Protein AF-A0ABD0P567-F1 (afdb_monomer)

Solvent-accessible surface area (backbone atoms only — not comparable to full-atom values): 5007 Å² total; per-residue (Å²): 129,36,46,47,63,77,70,71,45,93,79,68,74,59,45,56,36,28,50,48,22,42,49,54,44,22,75,63,60,75,30,49,66,62,46,60,78,90,60,90,69,57,71,68,55,42,50,48,36,57,68,69,52,78,82,69,82,82,50,88,73,64,47,72,69,58,50,51,56,32,53,34,18,60,38,74,52,60,86,71,15,53,96,92

Secondary structure (DSSP, 8-state):
--HHHHTT---STHHHHHHHHHHHHHHHHSSBTTB-TT----HHHHHHHHHHPPPP--STT--HHHHHHHHHHT-SSSTTSTT-

Mean predicted aligned error: 3.08 Å

pLDDT: mean 93.24, std 3.84, range [79.06, 97.62]

InterPro domains:
  IPR000719 Protein kinase domain [PF00069] (1-83)
  IPR000719 Protein kinase domain [PS50011] (1-84)
  IPR011009 Protein kinase-like domain superfamily [SSF56112] (1-84)

Structure (mmCIF, N/CA/C/O backbone):
data_AF-A0ABD0P567-F1
#
_entry.id   AF-A0ABD0P567-F1
#
loop_
_atom_site.group_PDB
_atom_site.id
_atom_site.type_symbol
_atom_site.label_atom_id
_atom_site.label_alt_id
_atom_site.label_comp_id
_atom_site.label_asym_id
_atom_site.label_entity_id
_atom_site.label_seq_id
_atom_site.pdbx_PDB_ins_code
_atom_site.Cartn_x
_atom_site.Cartn_y
_atom_site.Cartn_z
_atom_site.occupancy
_atom_site.B_iso_or_equiv
_atom_site.auth_seq_id
_atom_site.auth_comp_id
_atom_site.auth_asym_id
_atom_site.auth_atom_id
_atom_site.pdbx_PDB_model_num
ATOM 1 N N . MET A 1 1 ? 2.384 0.854 6.803 1.00 90.38 1 MET A N 1
ATOM 2 C CA . MET A 1 1 ? 1.284 0.577 7.753 1.00 90.38 1 MET A CA 1
ATOM 3 C C . MET A 1 1 ? -0.012 0.599 6.971 1.00 90.38 1 MET A C 1
ATOM 5 O O . MET A 1 1 ? -0.062 1.337 5.996 1.00 90.38 1 MET A O 1
ATOM 9 N N . ALA A 1 2 ? -1.001 -0.206 7.355 1.00 94.88 2 ALA A N 1
ATOM 10 C CA . ALA A 1 2 ? -2.292 -0.202 6.676 1.00 94.88 2 ALA A CA 1
ATOM 11 C C . ALA A 1 2 ? -3.029 1.141 6.892 1.00 94.88 2 ALA A C 1
ATOM 13 O O . ALA A 1 2 ? -2.832 1.760 7.947 1.00 94.88 2 ALA A O 1
ATOM 14 N N . PRO A 1 3 ? -3.848 1.604 5.929 1.00 95.75 3 PRO A N 1
ATOM 15 C CA . PRO A 1 3 ? -4.572 2.872 6.016 1.00 95.75 3 PRO A CA 1
ATOM 16 C C . PRO A 1 3 ? -5.409 3.031 7.288 1.00 95.75 3 PRO A C 1
ATOM 18 O O . PRO A 1 3 ? -5.358 4.085 7.913 1.00 95.75 3 PRO A O 1
ATOM 21 N N . GLU A 1 4 ? -6.111 1.985 7.717 1.00 95.81 4 GLU A N 1
ATOM 22 C CA . GLU A 1 4 ? -6.958 1.998 8.915 1.00 95.81 4 GLU A CA 1
ATOM 23 C C . GLU A 1 4 ? -6.151 2.243 10.204 1.00 95.81 4 GLU A C 1
ATOM 25 O O . GLU A 1 4 ? -6.577 3.002 11.071 1.00 95.81 4 GLU A O 1
ATOM 30 N N . ILE A 1 5 ? -4.922 1.713 10.302 1.00 95.50 5 ILE A N 1
ATOM 31 C CA . ILE A 1 5 ? -4.039 1.985 11.448 1.00 95.50 5 ILE A CA 1
ATOM 32 C C . ILE A 1 5 ? -3.616 3.458 11.445 1.00 95.50 5 ILE A C 1
ATOM 34 O O . ILE A 1 5 ? -3.575 4.101 12.493 1.00 95.50 5 ILE A O 1
ATOM 38 N N . LEU A 1 6 ? -3.297 4.005 10.267 1.00 93.88 6 LEU A N 1
ATOM 39 C CA . LEU A 1 6 ? -2.890 5.406 10.124 1.00 93.88 6 LEU A CA 1
ATOM 40 C C . LEU A 1 6 ? -4.031 6.379 10.446 1.00 93.88 6 LEU A C 1
ATOM 42 O O . LEU A 1 6 ? -3.772 7.463 10.963 1.00 93.88 6 LEU A O 1
ATOM 46 N N . LYS A 1 7 ? -5.276 5.974 10.184 1.00 93.25 7 LYS A N 1
ATOM 47 C CA . LYS A 1 7 ? -6.496 6.703 10.556 1.00 93.25 7 LYS A CA 1
ATOM 48 C C . LYS A 1 7 ? -6.937 6.480 12.006 1.00 93.25 7 LYS A C 1
ATOM 50 O O . LYS A 1 7 ? -7.901 7.103 12.431 1.00 93.25 7 LYS A O 1
ATOM 55 N N . GLN A 1 8 ? -6.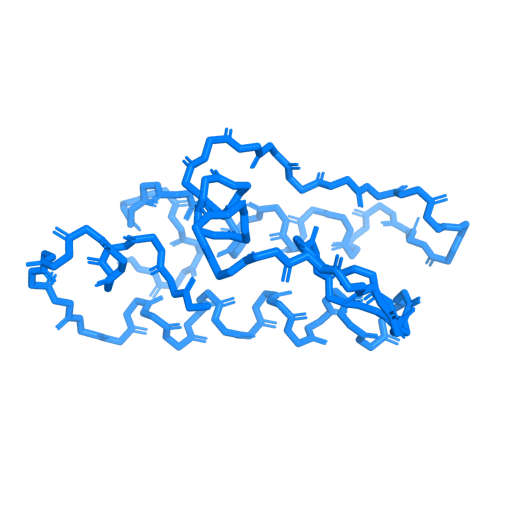241 5.627 12.763 1.00 93.81 8 GLN A N 1
ATOM 56 C CA . GLN A 1 8 ? -6.619 5.229 14.126 1.00 93.81 8 GLN A CA 1
ATOM 57 C C . GLN A 1 8 ? -8.003 4.557 14.205 1.00 93.81 8 GLN A C 1
ATOM 59 O O . GLN A 1 8 ? -8.707 4.660 15.208 1.00 93.81 8 GLN A O 1
ATOM 64 N N . GLU A 1 9 ? -8.389 3.848 13.147 1.00 93.94 9 GLU A N 1
ATOM 65 C CA . GLU A 1 9 ? -9.627 3.075 13.087 1.00 93.94 9 GLU A CA 1
ATOM 66 C C . GLU A 1 9 ? -9.428 1.680 13.714 1.00 93.94 9 GLU A C 1
ATOM 68 O O . GLU A 1 9 ? -8.307 1.153 13.729 1.00 93.94 9 GLU A O 1
ATOM 73 N N . PRO A 1 10 ? -10.493 1.039 14.233 1.00 92.19 10 PRO A N 1
ATOM 74 C CA . PRO A 1 10 ? -10.422 -0.346 14.681 1.00 92.19 10 PRO A CA 1
ATOM 75 C C . PRO A 1 10 ? -9.991 -1.270 13.541 1.00 92.19 10 PRO A C 1
ATOM 77 O O . PRO A 1 10 ? -10.564 -1.240 12.454 1.00 92.19 10 PRO A O 1
ATOM 80 N N . TYR A 1 11 ? -9.018 -2.134 13.809 1.00 93.88 11 TYR A N 1
ATOM 81 C CA . TYR A 1 11 ? -8.489 -3.069 12.824 1.00 93.88 11 TYR A CA 1
ATOM 82 C C . TYR A 1 11 ? -8.406 -4.489 13.386 1.00 93.88 11 TYR A C 1
ATOM 84 O O . TYR A 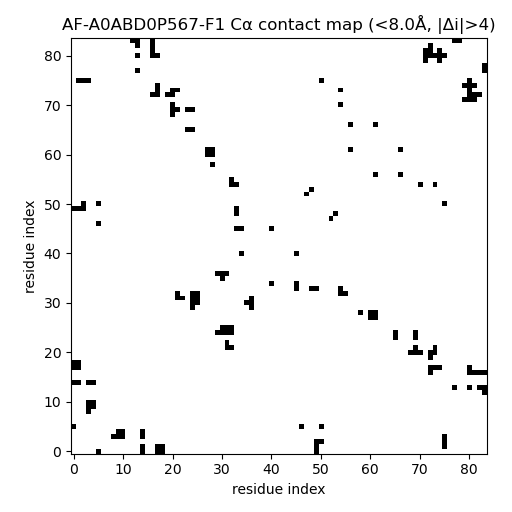1 11 ? -8.466 -4.712 14.598 1.00 93.88 11 TYR A O 1
ATOM 92 N N . ARG A 1 12 ? -8.303 -5.467 12.485 1.00 92.25 12 ARG A N 1
ATOM 93 C CA . ARG A 1 12 ? -8.117 -6.889 12.812 1.00 92.25 12 ARG A CA 1
ATOM 94 C C . ARG A 1 12 ? -7.013 -7.460 11.923 1.00 92.25 12 ARG A C 1
ATOM 96 O O . ARG A 1 12 ? -5.999 -6.810 11.718 1.00 92.25 12 ARG A O 1
ATOM 103 N N . THR A 1 13 ? -7.234 -8.637 11.353 1.00 94.06 13 THR A N 1
ATOM 104 C CA . THR A 1 13 ? -6.317 -9.334 10.446 1.00 94.06 13 THR A CA 1
ATOM 105 C C . THR A 1 13 ? -6.178 -8.656 9.077 1.00 94.06 13 THR A C 1
ATOM 107 O O . THR A 1 13 ? -5.280 -8.996 8.316 1.00 94.06 13 THR A O 1
ATOM 110 N N . SER A 1 14 ? -7.023 -7.667 8.749 1.00 95.38 14 SER A N 1
ATOM 111 C CA . SER A 1 14 ? -6.959 -6.917 7.483 1.00 95.38 14 SER A CA 1
ATOM 112 C C . SER A 1 14 ? -5.603 -6.254 7.240 1.00 95.38 14 SER A C 1
ATOM 114 O O . SER A 1 14 ? -5.157 -6.121 6.097 1.00 95.38 14 SER A O 1
ATOM 116 N N . VAL A 1 15 ? -4.934 -5.837 8.314 1.00 96.75 15 VAL A N 1
ATOM 117 C CA . VAL A 1 15 ? -3.658 -5.115 8.259 1.00 96.75 15 VAL A CA 1
ATOM 118 C C . VAL A 1 15 ? -2.504 -6.013 7.825 1.00 96.75 15 VAL A C 1
ATOM 120 O O . VAL A 1 15 ? -1.551 -5.525 7.215 1.00 96.75 15 VAL A O 1
ATOM 123 N N . ASP A 1 16 ? -2.613 -7.317 8.086 1.00 97.00 16 ASP A N 1
ATOM 124 C CA . ASP A 1 16 ? -1.616 -8.310 7.692 1.00 97.00 16 ASP A CA 1
ATOM 125 C C . ASP A 1 16 ? -1.671 -8.550 6.181 1.00 97.00 16 ASP A C 1
ATOM 127 O O . ASP A 1 16 ? -0.631 -8.630 5.529 1.00 97.00 16 ASP A O 1
ATOM 131 N N . TRP A 1 17 ? -2.871 -8.551 5.590 1.00 97.56 17 TRP A N 1
ATOM 132 C CA . TRP A 1 17 ? -3.046 -8.622 4.135 1.00 97.56 17 TRP A CA 1
ATOM 133 C C . TRP A 1 17 ? -2.462 -7.408 3.417 1.00 97.56 17 TRP A C 1
ATOM 135 O O . TRP A 1 17 ? -1.801 -7.545 2.387 1.00 97.56 17 TRP A O 1
ATOM 145 N N . TRP A 1 18 ? -2.623 -6.218 3.999 1.00 97.62 18 TRP A N 1
ATOM 146 C CA . TRP A 1 18 ? -1.947 -5.023 3.499 1.00 97.62 18 TRP A CA 1
ATOM 147 C C . TRP A 1 18 ? -0.422 -5.162 3.579 1.00 97.62 18 TRP A C 1
ATOM 149 O O . TRP A 1 18 ? 0.290 -4.844 2.623 1.00 97.62 18 TRP A O 1
ATOM 159 N N . ALA A 1 19 ? 0.097 -5.635 4.717 1.00 97.19 19 ALA A N 1
ATOM 160 C CA . ALA A 1 19 ? 1.528 -5.851 4.898 1.00 97.19 19 ALA A CA 1
ATOM 161 C C . ALA A 1 19 ? 2.077 -6.859 3.876 1.00 97.19 19 ALA A C 1
ATOM 163 O O . ALA A 1 19 ? 3.122 -6.597 3.282 1.00 97.19 19 ALA A O 1
ATOM 164 N N . LEU A 1 20 ? 1.338 -7.938 3.597 1.00 97.44 20 LEU A N 1
ATOM 165 C CA . LEU A 1 20 ? 1.677 -8.909 2.559 1.00 97.44 20 LEU A CA 1
ATOM 166 C C . LEU A 1 20 ? 1.752 -8.255 1.172 1.00 97.44 20 LEU A C 1
ATOM 168 O O . LEU A 1 20 ? 2.735 -8.462 0.464 1.00 97.44 20 LEU A O 1
ATOM 172 N N . GLY A 1 21 ? 0.777 -7.419 0.804 1.00 97.31 21 GLY A N 1
ATOM 173 C CA . GLY A 1 21 ? 0.811 -6.655 -0.449 1.00 97.31 21 GLY A CA 1
ATOM 174 C C . GLY A 1 21 ? 2.058 -5.773 -0.573 1.00 97.31 21 GLY A C 1
ATOM 175 O O . GLY A 1 21 ? 2.726 -5.778 -1.610 1.00 97.31 21 GLY A O 1
ATOM 176 N N . CYS A 1 22 ? 2.431 -5.074 0.505 1.00 97.00 22 CYS A N 1
ATOM 177 C CA . CYS A 1 22 ? 3.672 -4.297 0.557 1.00 97.00 22 CYS A CA 1
ATOM 178 C C . CYS A 1 22 ? 4.921 -5.176 0.401 1.00 97.00 22 CYS A C 1
ATOM 180 O O . CYS A 1 22 ? 5.834 -4.792 -0.328 1.00 97.00 22 CYS A O 1
ATOM 182 N N . SER A 1 23 ? 4.970 -6.338 1.059 1.00 96.81 23 SER A N 1
ATOM 183 C CA . SER A 1 23 ? 6.101 -7.267 0.963 1.00 96.81 23 SER A CA 1
ATOM 184 C C . SER A 1 23 ? 6.244 -7.857 -0.437 1.00 96.81 23 SER A C 1
ATOM 186 O O . SER A 1 23 ? 7.357 -7.935 -0.948 1.00 96.81 23 SER A O 1
ATOM 188 N N . ILE A 1 24 ? 5.140 -8.228 -1.094 1.00 96.06 24 ILE A N 1
ATOM 189 C CA . ILE A 1 24 ? 5.170 -8.711 -2.483 1.00 96.06 24 ILE A CA 1
ATOM 190 C C . ILE A 1 24 ? 5.697 -7.610 -3.407 1.00 96.06 24 ILE A C 1
ATOM 192 O O . ILE A 1 24 ? 6.594 -7.868 -4.209 1.00 96.06 24 ILE A O 1
ATOM 196 N N . TYR A 1 25 ? 5.208 -6.375 -3.257 1.00 96.38 25 TYR A N 1
ATOM 197 C CA . TYR A 1 25 ? 5.731 -5.235 -4.011 1.00 96.38 25 TYR A CA 1
ATOM 198 C C . TYR A 1 25 ? 7.244 -5.068 -3.806 1.00 96.38 25 TYR A C 1
ATOM 200 O O . TYR A 1 25 ? 7.989 -4.930 -4.778 1.00 96.38 25 TYR A O 1
ATOM 208 N N . GLU A 1 26 ? 7.713 -5.121 -2.558 1.00 94.62 26 GLU A N 1
ATOM 209 C CA . GLU A 1 26 ? 9.130 -4.959 -2.226 1.00 94.62 26 GLU A CA 1
ATOM 210 C C . GLU A 1 26 ? 10.004 -6.077 -2.798 1.00 94.62 26 GLU A C 1
ATOM 212 O O . GLU A 1 26 ? 11.079 -5.791 -3.322 1.00 94.62 26 GLU A O 1
ATOM 217 N N . MET A 1 27 ? 9.536 -7.326 -2.790 1.00 94.12 27 MET A N 1
ATOM 218 C CA . MET A 1 27 ? 10.256 -8.445 -3.408 1.00 94.12 27 MET A CA 1
ATOM 219 C C . MET A 1 27 ? 10.427 -8.268 -4.923 1.00 94.12 27 MET A C 1
ATOM 221 O O . MET A 1 27 ? 11.445 -8.684 -5.474 1.00 94.12 27 MET A O 1
ATOM 225 N N . VAL A 1 28 ? 9.464 -7.634 -5.601 1.00 93.50 28 VAL A N 1
ATOM 226 C CA . VAL A 1 28 ? 9.508 -7.422 -7.058 1.00 93.50 28 VAL A CA 1
ATOM 227 C C . VAL A 1 28 ? 10.300 -6.166 -7.442 1.00 93.50 28 VAL A C 1
ATOM 229 O O . VAL A 1 28 ? 11.032 -6.184 -8.435 1.00 93.50 28 VAL A O 1
ATOM 232 N N . ALA A 1 29 ? 10.151 -5.073 -6.687 1.00 92.38 29 ALA A N 1
ATOM 233 C CA . ALA A 1 29 ? 10.726 -3.764 -7.015 1.00 92.38 29 ALA A CA 1
ATOM 234 C C . ALA A 1 29 ? 12.010 -3.414 -6.247 1.00 92.38 29 ALA A C 1
ATOM 236 O O . ALA A 1 29 ? 12.676 -2.441 -6.600 1.00 92.38 29 ALA A O 1
ATOM 237 N N . GLY A 1 30 ? 12.341 -4.141 -5.175 1.00 90.38 30 GLY A N 1
ATOM 238 C CA . GLY A 1 30 ? 13.457 -3.824 -4.275 1.00 90.38 30 GLY A CA 1
ATOM 239 C C . GLY A 1 30 ? 13.259 -2.544 -3.448 1.00 90.38 30 GLY A C 1
ATOM 240 O O . GLY A 1 30 ? 14.221 -1.998 -2.907 1.00 90.38 30 GLY A O 1
ATOM 241 N N . ARG A 1 31 ? 12.026 -2.029 -3.383 1.00 91.00 31 ARG A N 1
ATOM 242 C CA . ARG A 1 31 ? 11.633 -0.812 -2.657 1.00 91.00 31 ARG A CA 1
ATOM 243 C C . ARG A 1 31 ? 10.185 -0.907 -2.184 1.00 91.00 31 ARG A C 1
ATOM 245 O O . ARG A 1 31 ? 9.422 -1.701 -2.718 1.00 91.00 31 ARG A O 1
ATOM 252 N N . LEU A 1 32 ? 9.787 -0.066 -1.233 1.00 92.25 32 LEU A N 1
ATOM 253 C CA . LEU A 1 32 ? 8.414 -0.036 -0.728 1.00 92.25 32 LEU A CA 1
ATOM 254 C C . LEU A 1 32 ? 7.466 0.706 -1.694 1.00 92.25 32 LEU A C 1
ATOM 256 O O . LEU A 1 32 ? 7.898 1.618 -2.401 1.00 92.25 32 LEU A O 1
ATOM 260 N N . PRO A 1 33 ? 6.156 0.390 -1.680 1.00 93.31 33 PRO A N 1
ATOM 261 C CA . PRO A 1 33 ? 5.182 0.993 -2.598 1.00 93.31 33 PRO A CA 1
ATOM 262 C C . PRO A 1 33 ? 4.967 2.503 -2.403 1.00 93.31 33 PRO A C 1
ATOM 264 O O . PRO A 1 33 ? 4.604 3.189 -3.352 1.00 93.31 33 PRO A O 1
ATOM 267 N N . PHE A 1 34 ? 5.207 3.032 -1.197 1.00 93.06 34 PHE A N 1
ATOM 268 C CA . PHE A 1 34 ? 4.976 4.448 -0.852 1.00 93.06 34 PHE A CA 1
ATOM 269 C C . PHE A 1 34 ? 6.240 5.174 -0.365 1.00 93.06 34 PHE A C 1
ATOM 271 O O . PHE A 1 34 ? 6.164 6.300 0.133 1.00 93.06 34 PHE A O 1
ATOM 278 N N . ARG A 1 35 ? 7.406 4.524 -0.465 1.00 89.25 35 ARG A N 1
ATOM 279 C CA . ARG A 1 35 ? 8.692 5.070 -0.024 1.00 89.25 35 ARG A CA 1
ATOM 280 C C . ARG A 1 35 ? 9.839 4.464 -0.822 1.00 89.25 35 ARG A C 1
ATOM 282 O O . ARG A 1 35 ? 10.010 3.245 -0.832 1.00 89.25 35 ARG A O 1
ATOM 289 N N . ASP A 1 36 ? 10.680 5.313 -1.394 1.00 84.88 36 ASP A N 1
ATOM 290 C CA . ASP A 1 36 ? 11.857 4.856 -2.124 1.00 84.88 36 ASP A CA 1
ATOM 291 C C . ASP A 1 36 ? 13.027 4.479 -1.205 1.00 84.88 36 ASP A C 1
ATOM 293 O O . ASP A 1 36 ? 13.165 4.925 -0.056 1.00 84.88 36 ASP A O 1
ATOM 297 N N . HIS A 1 37 ? 13.914 3.634 -1.734 1.00 79.06 37 HIS A N 1
ATOM 298 C CA . HIS A 1 37 ? 15.128 3.231 -1.039 1.00 79.06 37 HIS A CA 1
ATOM 299 C C . HIS A 1 37 ? 16.023 4.457 -0.781 1.00 79.06 37 HIS A C 1
ATOM 301 O O . HIS A 1 37 ? 16.376 5.186 -1.704 1.00 79.06 37 HIS A O 1
ATOM 307 N N . LYS A 1 38 ? 16.403 4.678 0.487 1.00 80.62 38 LYS A N 1
ATOM 308 C CA . LYS A 1 38 ? 17.167 5.854 0.970 1.00 80.62 38 LYS A CA 1
ATOM 309 C C . LYS A 1 38 ? 16.465 7.211 0.800 1.00 80.62 38 LYS A C 1
ATOM 311 O O . LYS A 1 38 ? 17.098 8.244 1.020 1.00 80.62 38 LYS A O 1
ATOM 316 N N . GLU A 1 39 ? 15.168 7.233 0.497 1.00 86.81 39 GLU A N 1
ATOM 317 C CA . GLU A 1 39 ? 14.400 8.476 0.436 1.00 86.81 39 GLU A CA 1
ATOM 318 C C . GLU A 1 39 ? 14.302 9.119 1.831 1.00 86.81 39 GLU A C 1
ATOM 320 O O . GLU 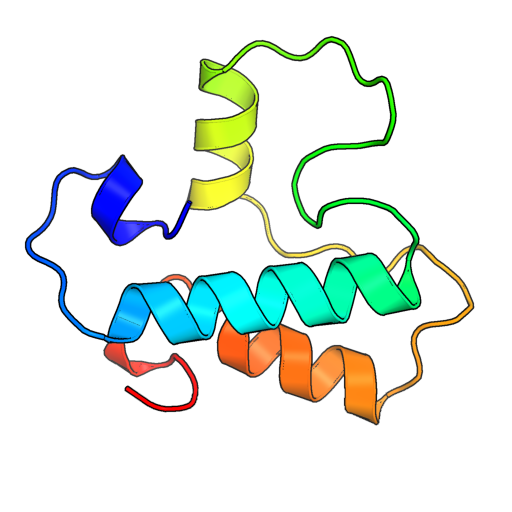A 1 39 ? 13.859 8.491 2.808 1.00 86.81 39 GLU A O 1
ATOM 325 N N . LYS A 1 40 ? 14.727 10.385 1.923 1.00 85.50 40 LYS A N 1
ATOM 326 C CA . LYS A 1 40 ? 14.540 11.238 3.103 1.00 85.50 40 LYS A CA 1
ATOM 327 C C . LYS A 1 40 ? 13.235 12.016 2.958 1.00 85.50 40 LYS A C 1
ATOM 329 O O . LYS A 1 40 ? 13.240 13.187 2.597 1.00 85.50 40 LYS A O 1
ATOM 334 N N . VAL A 1 41 ? 12.132 11.341 3.246 1.00 89.44 41 VAL A N 1
ATOM 335 C CA . VAL A 1 41 ? 10.793 11.933 3.354 1.00 89.44 41 VAL A CA 1
ATOM 336 C C . VAL A 1 41 ? 10.344 11.974 4.805 1.00 89.44 41 VAL A C 1
ATOM 338 O O . VAL A 1 41 ? 10.746 11.139 5.621 1.00 89.44 41 VAL A O 1
ATOM 341 N N . THR A 1 42 ? 9.523 12.969 5.126 1.00 92.06 42 THR A N 1
ATOM 342 C CA . THR A 1 42 ? 8.900 13.087 6.442 1.00 92.06 42 THR A CA 1
ATOM 343 C C . THR A 1 42 ? 7.913 11.941 6.663 1.00 92.06 42 THR A C 1
ATOM 345 O O . THR A 1 42 ? 7.416 11.323 5.716 1.00 92.06 42 THR A O 1
ATOM 348 N N . LYS A 1 43 ? 7.634 11.622 7.931 1.00 88.81 43 LYS A N 1
ATOM 349 C CA . LYS A 1 43 ? 6.667 10.564 8.255 1.00 88.81 43 LYS A CA 1
ATOM 350 C C . LYS A 1 43 ? 5.274 10.945 7.760 1.00 88.81 43 LYS A C 1
ATOM 352 O O . LYS A 1 43 ? 4.561 10.088 7.253 1.00 88.81 43 LYS A O 1
ATOM 357 N N . GLU A 1 44 ? 4.932 12.223 7.860 1.00 92.56 44 GLU A N 1
ATOM 358 C CA . GLU A 1 44 ? 3.658 12.799 7.440 1.00 92.56 44 GLU A CA 1
ATOM 359 C C . GLU A 1 44 ? 3.429 12.606 5.937 1.00 92.56 44 GLU A C 1
ATOM 361 O O . GLU A 1 44 ? 2.338 12.212 5.533 1.00 92.56 44 GLU A O 1
ATOM 366 N N . GLU A 1 45 ? 4.466 12.779 5.110 1.00 93.25 45 GLU A N 1
ATOM 367 C CA . GLU A 1 45 ? 4.353 12.557 3.665 1.00 93.25 45 GLU A CA 1
ATOM 368 C C . GLU A 1 45 ? 4.175 11.070 3.331 1.00 93.25 45 GLU A C 1
ATOM 370 O O . GLU A 1 45 ? 3.347 10.724 2.495 1.00 93.25 45 GLU A O 1
ATOM 375 N N . ILE A 1 46 ? 4.876 10.159 4.019 1.00 92.12 46 ILE A N 1
ATOM 376 C CA . ILE A 1 46 ? 4.660 8.710 3.834 1.00 92.12 46 ILE A CA 1
ATOM 377 C C . ILE A 1 46 ? 3.221 8.330 4.215 1.00 92.12 46 ILE A C 1
ATOM 379 O O . ILE A 1 46 ? 2.594 7.517 3.530 1.00 92.12 46 ILE A O 1
ATOM 383 N N . ILE A 1 47 ? 2.692 8.910 5.295 1.00 93.88 47 ILE A N 1
ATOM 384 C CA . ILE A 1 47 ? 1.307 8.698 5.730 1.00 93.88 47 ILE A CA 1
ATOM 385 C C . ILE A 1 47 ? 0.343 9.196 4.653 1.00 93.88 47 ILE A C 1
ATOM 387 O O . ILE A 1 47 ? -0.514 8.424 4.225 1.00 93.88 47 ILE A O 1
ATOM 391 N N . ARG A 1 48 ? 0.526 10.425 4.155 1.00 95.50 48 ARG A N 1
ATOM 392 C CA . ARG A 1 48 ? -0.289 10.998 3.077 1.00 95.50 48 ARG A CA 1
ATOM 393 C C . ARG A 1 48 ? -0.284 10.102 1.840 1.00 95.50 48 ARG A C 1
ATOM 395 O O . ARG A 1 48 ? -1.348 9.696 1.388 1.00 95.50 48 ARG A O 1
ATOM 402 N N . ARG A 1 49 ? 0.893 9.689 1.357 1.00 94.50 49 ARG A N 1
ATOM 403 C CA . ARG A 1 49 ? 1.026 8.762 0.215 1.00 94.50 49 ARG A CA 1
ATOM 404 C C . ARG A 1 49 ? 0.284 7.450 0.457 1.00 94.50 49 ARG A C 1
ATOM 406 O O . ARG A 1 49 ? -0.456 6.981 -0.398 1.00 94.50 49 ARG A O 1
ATOM 413 N N . THR A 1 50 ? 0.424 6.878 1.650 1.00 94.31 50 THR A N 1
ATOM 414 C CA . THR A 1 50 ? -0.265 5.631 2.014 1.00 94.31 50 THR A CA 1
ATOM 415 C C . THR A 1 50 ? -1.790 5.804 2.008 1.00 94.31 50 THR A C 1
ATOM 417 O O . THR A 1 50 ? -2.512 4.915 1.559 1.00 94.31 50 THR A O 1
ATOM 420 N N . LEU A 1 51 ? -2.301 6.958 2.446 1.00 94.25 51 LEU A N 1
ATOM 421 C CA . LEU A 1 51 ? -3.735 7.250 2.544 1.00 94.25 51 LEU A CA 1
ATOM 422 C C . LEU A 1 51 ? -4.368 7.730 1.233 1.00 94.25 51 LEU A C 1
ATOM 424 O O . LEU A 1 51 ? -5.488 7.334 0.930 1.00 94.25 51 LEU A O 1
ATOM 428 N N . GLU A 1 52 ? -3.638 8.457 0.389 1.00 92.88 52 GLU A N 1
ATOM 429 C CA . GLU A 1 52 ? -4.188 9.139 -0.796 1.00 92.88 52 GLU A CA 1
ATOM 430 C C . GLU A 1 52 ? -3.675 8.578 -2.126 1.00 92.88 52 GLU A C 1
ATOM 432 O O . GLU A 1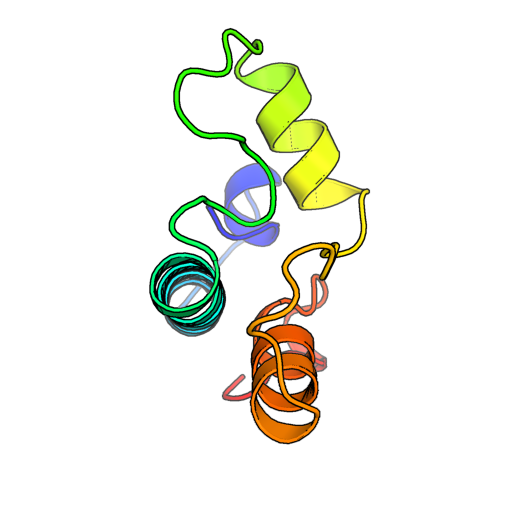 52 ? -4.471 8.315 -3.019 1.00 92.88 52 GLU A O 1
ATOM 437 N N . ASP A 1 53 ? -2.380 8.284 -2.238 1.00 92.88 53 ASP A N 1
ATOM 438 C CA . ASP A 1 53 ? -1.776 7.922 -3.523 1.00 92.88 53 ASP A CA 1
ATOM 439 C C . ASP A 1 53 ? -2.065 6.458 -3.901 1.00 92.88 53 ASP A C 1
ATOM 441 O O . ASP A 1 53 ? -2.107 5.567 -3.046 1.00 92.88 53 ASP A O 1
ATOM 445 N N . GLU A 1 54 ? -2.238 6.185 -5.194 1.00 89.06 54 GLU A N 1
ATOM 446 C CA . GLU A 1 54 ? -2.286 4.813 -5.704 1.00 89.06 54 GLU A CA 1
ATOM 447 C C . GLU A 1 54 ? -0.887 4.189 -5.795 1.00 89.06 54 GLU A C 1
ATOM 449 O O . GLU A 1 54 ? 0.128 4.878 -5.937 1.00 89.06 54 GLU A O 1
ATOM 454 N N . CYS A 1 55 ? -0.832 2.856 -5.728 1.00 90.56 55 CYS A N 1
ATOM 455 C CA . CYS A 1 55 ? 0.414 2.117 -5.877 1.00 90.56 55 CYS A CA 1
ATOM 456 C C . CYS A 1 55 ? 0.958 2.261 -7.307 1.00 90.56 55 CYS A C 1
ATOM 458 O O . CYS A 1 55 ? 0.266 1.976 -8.285 1.00 90.56 55 CYS A O 1
ATOM 460 N N . LYS A 1 56 ? 2.220 2.685 -7.439 1.00 90.69 56 LYS A N 1
ATOM 461 C CA . LYS A 1 56 ? 2.871 2.883 -8.740 1.00 90.69 56 LYS A CA 1
ATOM 462 C C . LYS A 1 56 ? 3.755 1.695 -9.101 1.00 90.69 56 LYS A C 1
ATOM 464 O O . LYS A 1 56 ? 4.663 1.336 -8.355 1.00 90.69 56 LYS A O 1
ATOM 469 N N . PHE A 1 57 ? 3.561 1.137 -10.293 1.00 91.12 57 PHE A N 1
ATOM 470 C CA . PHE A 1 57 ? 4.330 -0.004 -10.808 1.00 91.12 57 PHE A CA 1
ATOM 471 C C . PHE A 1 57 ? 5.342 0.432 -11.871 1.00 91.12 57 PHE A C 1
ATOM 473 O O . PHE A 1 57 ? 5.251 0.051 -13.036 1.00 91.12 57 PHE A O 1
ATOM 480 N N . GLU A 1 58 ? 6.297 1.274 -11.478 1.00 84.25 58 GLU A N 1
ATOM 481 C CA . GLU A 1 58 ? 7.271 1.870 -12.408 1.00 84.25 58 GLU A CA 1
ATOM 482 C C . GLU A 1 58 ? 8.411 0.908 -12.781 1.00 84.25 58 GLU A C 1
ATOM 484 O O . GLU A 1 58 ? 9.078 1.090 -13.800 1.00 84.25 58 GLU A O 1
ATOM 489 N N . HIS A 1 59 ? 8.655 -0.125 -11.968 1.00 84.81 59 HIS A N 1
ATOM 490 C CA . HIS A 1 59 ? 9.743 -1.066 -12.215 1.00 84.81 59 HIS A CA 1
ATOM 491 C C . HIS A 1 59 ? 9.373 -2.078 -13.311 1.00 84.81 59 HIS A C 1
ATOM 493 O O . HIS A 1 59 ? 8.287 -2.656 -13.316 1.00 84.81 59 HIS A O 1
ATOM 499 N N . LYS A 1 60 ? 10.300 -2.342 -14.239 1.00 86.00 60 LYS A N 1
ATOM 500 C CA . LYS A 1 60 ? 10.052 -3.202 -15.413 1.00 86.00 60 LYS A CA 1
ATOM 501 C C . LYS A 1 60 ? 9.805 -4.679 -15.075 1.00 86.00 60 LYS A C 1
ATOM 503 O O . LYS A 1 60 ? 9.333 -5.412 -15.934 1.00 86.00 60 LYS A O 1
ATOM 508 N N . THR A 1 61 ? 10.139 -5.114 -13.860 1.00 89.50 61 THR A N 1
ATOM 509 C CA . THR A 1 61 ? 9.968 -6.506 -13.400 1.00 89.50 61 THR A CA 1
ATOM 510 C C . THR A 1 61 ? 8.528 -6.856 -13.045 1.00 89.50 61 THR A C 1
ATOM 512 O O . THR A 1 61 ? 8.231 -8.033 -12.880 1.00 89.50 61 THR A O 1
ATOM 515 N N . PHE A 1 62 ? 7.632 -5.872 -12.933 1.00 93.44 62 PHE A N 1
ATOM 516 C CA . PHE A 1 62 ? 6.228 -6.143 -12.662 1.00 93.44 62 PHE A CA 1
ATOM 517 C C . PHE A 1 62 ? 5.532 -6.740 -13.889 1.00 93.44 62 PHE A C 1
ATOM 519 O O . PHE A 1 62 ? 5.252 -6.033 -14.864 1.00 93.44 62 PHE A O 1
ATOM 526 N N . ASP A 1 63 ? 5.186 -8.019 -13.804 1.00 94.38 63 ASP A N 1
ATOM 527 C CA . ASP A 1 63 ? 4.276 -8.682 -14.731 1.00 94.38 63 ASP A CA 1
ATOM 528 C C . ASP A 1 63 ? 2.802 -8.400 -14.379 1.00 94.38 63 ASP A C 1
ATOM 530 O O . ASP A 1 63 ? 2.480 -7.799 -13.350 1.00 94.38 63 ASP A O 1
ATOM 534 N N . ALA A 1 64 ? 1.886 -8.775 -15.277 1.00 95.50 64 ALA A N 1
ATOM 535 C CA . ALA A 1 64 ? 0.459 -8.525 -15.071 1.00 95.50 64 ALA A CA 1
ATOM 536 C C . ALA A 1 64 ? -0.098 -9.224 -13.809 1.00 95.50 64 ALA A C 1
ATOM 538 O O . ALA A 1 64 ? -0.777 -8.542 -13.040 1.00 95.50 64 ALA A O 1
ATOM 539 N N . PRO A 1 65 ? 0.224 -10.505 -13.528 1.00 95.69 65 PRO A N 1
ATOM 540 C CA . PRO A 1 65 ? -0.233 -11.173 -12.309 1.00 95.69 65 PRO A CA 1
ATOM 541 C C . PRO A 1 65 ? 0.254 -10.507 -11.018 1.00 95.69 65 PRO A C 1
ATOM 543 O O . PRO A 1 65 ? -0.539 -10.333 -10.094 1.00 95.69 65 PRO A O 1
ATOM 546 N N . SER A 1 66 ? 1.523 -10.079 -10.950 1.00 94.94 66 SER A N 1
ATOM 547 C CA . SER A 1 66 ? 2.040 -9.402 -9.753 1.00 94.94 66 SER A CA 1
ATOM 548 C C . SER A 1 66 ? 1.358 -8.056 -9.532 1.00 94.94 66 SER A C 1
ATOM 550 O O . SER A 1 66 ? 1.030 -7.712 -8.399 1.00 94.94 66 SER A O 1
ATOM 552 N N . LYS A 1 67 ? 1.108 -7.287 -10.599 1.00 96.19 67 LYS A N 1
ATOM 553 C CA . LYS A 1 67 ? 0.375 -6.013 -10.488 1.00 96.19 67 LYS A CA 1
ATOM 554 C C . LYS A 1 67 ? -1.034 -6.229 -9.956 1.00 96.19 67 LYS A C 1
ATOM 556 O O . LYS A 1 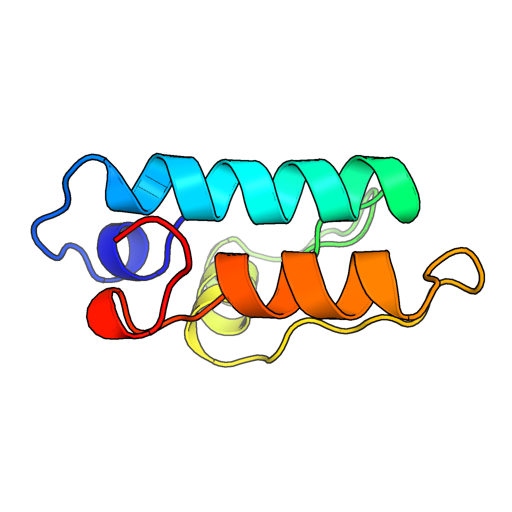67 ? -1.465 -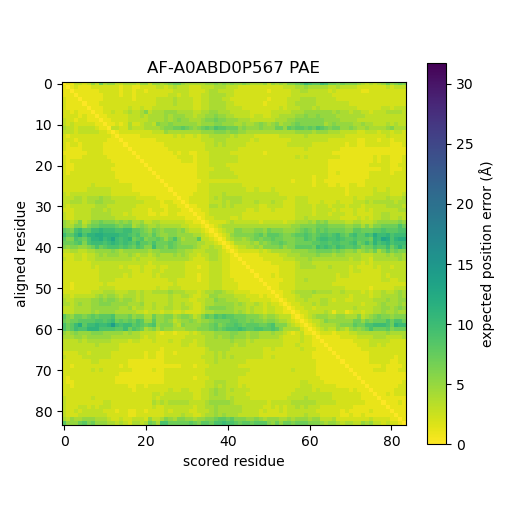5.495 -9.071 1.00 96.19 67 LYS A O 1
ATOM 561 N N . ASP A 1 68 ? -1.732 -7.224 -10.492 1.00 96.56 68 ASP A N 1
ATOM 562 C CA . ASP A 1 68 ? -3.107 -7.526 -10.110 1.00 96.56 68 ASP A CA 1
ATOM 563 C C . ASP A 1 68 ? -3.200 -7.927 -8.633 1.00 96.56 68 ASP A C 1
ATOM 565 O O . ASP A 1 68 ? -3.891 -7.271 -7.853 1.00 96.56 68 ASP A O 1
ATOM 569 N N . ILE A 1 69 ? -2.399 -8.908 -8.203 1.00 97.06 69 ILE A N 1
ATOM 570 C CA . ILE A 1 69 ? -2.437 -9.379 -6.814 1.00 97.06 69 ILE A CA 1
ATOM 571 C C . ILE A 1 69 ? -2.029 -8.285 -5.813 1.00 97.06 69 ILE A C 1
ATOM 573 O O . ILE A 1 69 ? -2.654 -8.146 -4.762 1.00 97.06 69 ILE A O 1
ATOM 577 N N . ILE A 1 70 ? -1.032 -7.453 -6.144 1.00 97.25 70 ILE A N 1
ATOM 578 C CA . ILE A 1 70 ? -0.636 -6.321 -5.294 1.00 97.25 70 ILE A CA 1
ATOM 579 C C . ILE A 1 70 ? -1.769 -5.293 -5.206 1.00 97.25 70 ILE A C 1
ATOM 581 O O . ILE A 1 70 ? -2.063 -4.815 -4.112 1.00 97.25 70 ILE A O 1
ATOM 585 N N . ASN A 1 71 ? -2.433 -4.965 -6.318 1.00 96.19 71 ASN A N 1
ATOM 586 C CA . ASN A 1 71 ? -3.555 -4.022 -6.317 1.00 96.19 71 ASN A CA 1
ATOM 587 C C . ASN A 1 71 ? -4.735 -4.505 -5.474 1.00 96.19 71 ASN A C 1
ATOM 589 O O . ASN A 1 71 ? -5.408 -3.689 -4.843 1.00 96.19 71 ASN A O 1
ATOM 593 N N . LEU A 1 72 ? -4.984 -5.813 -5.456 1.00 97.06 72 LEU A N 1
ATOM 594 C CA . LEU A 1 72 ? -6.032 -6.417 -4.641 1.00 97.06 72 LEU A CA 1
ATOM 595 C C . LEU A 1 72 ? -5.688 -6.383 -3.139 1.00 97.06 72 LEU A C 1
ATOM 597 O O . LEU A 1 72 ? -6.563 -6.114 -2.317 1.00 97.06 72 LEU A O 1
ATOM 601 N N . PHE A 1 73 ? -4.420 -6.577 -2.762 1.00 97.62 73 PHE A N 1
ATOM 602 C CA . PHE A 1 73 ? -3.980 -6.453 -1.363 1.00 97.62 73 PHE A CA 1
ATOM 603 C C . PHE A 1 73 ? -3.825 -5.004 -0.879 1.00 97.62 73 PHE A C 1
ATOM 605 O O . PHE A 1 73 ? -4.012 -4.726 0.306 1.00 97.62 73 PHE A O 1
ATOM 612 N N . LEU A 1 74 ? -3.496 -4.067 -1.771 1.00 97.06 74 LEU A N 1
ATOM 613 C CA . LEU A 1 74 ? -3.290 -2.651 -1.444 1.00 97.06 74 LEU A CA 1
ATOM 614 C C . LEU A 1 74 ? -4.553 -1.795 -1.637 1.00 97.06 74 LEU A C 1
ATOM 616 O O . LEU A 1 74 ? -4.468 -0.575 -1.810 1.00 97.06 74 LEU A O 1
ATOM 620 N N . LYS A 1 75 ? -5.744 -2.402 -1.559 1.00 96.44 75 LYS A N 1
ATOM 621 C CA . LYS A 1 75 ? -7.002 -1.652 -1.457 1.00 96.44 75 LYS A CA 1
ATOM 622 C C . LYS A 1 75 ? -7.084 -0.929 -0.116 1.00 96.44 75 LYS A C 1
ATOM 624 O O . LYS A 1 75 ? -6.842 -1.502 0.952 1.00 96.44 75 LYS A O 1
ATOM 629 N N . LYS A 1 76 ? -7.416 0.364 -0.181 1.00 94.44 76 LYS A N 1
ATOM 630 C CA . LYS A 1 76 ? -7.489 1.225 1.007 1.00 94.44 76 LYS A CA 1
ATOM 631 C C . LYS A 1 76 ? -8.737 0.962 1.832 1.00 94.44 76 LYS A C 1
ATOM 633 O O . LYS A 1 76 ? -8.654 0.974 3.055 1.00 94.44 76 LYS A O 1
ATOM 638 N N . ASN A 1 77 ? -9.849 0.679 1.161 1.00 94.31 77 ASN A N 1
ATOM 639 C CA . ASN A 1 77 ? -11.045 0.153 1.799 1.00 94.31 77 ASN A CA 1
ATOM 640 C C . ASN A 1 77 ? -10.794 -1.300 2.189 1.00 94.31 77 ASN A C 1
ATOM 642 O O . ASN A 1 77 ? -10.316 -2.087 1.372 1.00 94.31 77 ASN A O 1
ATOM 646 N N . VAL A 1 78 ? -11.119 -1.644 3.433 1.00 95.12 78 VAL A N 1
ATOM 647 C CA . VAL A 1 78 ? -10.932 -3.003 3.949 1.00 95.12 78 VAL A CA 1
ATOM 648 C C . VAL A 1 78 ? -11.865 -3.989 3.241 1.00 95.12 78 VAL A C 1
ATOM 650 O O . VAL A 1 78 ? -11.420 -5.073 2.902 1.00 95.12 78 VAL A O 1
ATOM 653 N N . GLU A 1 79 ? -13.105 -3.595 2.939 1.00 94.69 79 GLU A N 1
ATOM 654 C CA . GLU A 1 79 ? -14.109 -4.453 2.276 1.00 94.69 79 GLU A CA 1
ATOM 655 C C . GLU A 1 79 ? -13.725 -4.861 0.845 1.00 94.69 79 GLU A C 1
ATOM 657 O O . GLU A 1 79 ? -14.136 -5.912 0.366 1.00 94.69 79 GLU A O 1
ATOM 662 N N . ASP A 1 80 ? -12.909 -4.048 0.170 1.00 96.00 80 ASP A N 1
ATOM 663 C CA . ASP A 1 80 ? -12.426 -4.336 -1.183 1.00 96.00 80 ASP A CA 1
ATOM 664 C C . ASP A 1 80 ? -11.096 -5.114 -1.171 1.00 96.00 80 ASP A C 1
ATOM 666 O O . ASP A 1 80 ? -10.602 -5.525 -2.226 1.00 96.00 80 ASP A O 1
ATOM 670 N N . ARG A 1 81 ? -10.460 -5.262 0.001 1.00 96.81 81 ARG A N 1
ATOM 671 C CA . ARG A 1 81 ? -9.111 -5.817 0.140 1.00 96.81 81 ARG A CA 1
ATOM 672 C C . ARG A 1 81 ? -9.149 -7.337 0.115 1.00 96.81 81 ARG A C 1
ATOM 674 O O . ARG A 1 81 ? -9.862 -7.971 0.884 1.00 96.81 81 ARG A O 1
ATOM 681 N N . LEU A 1 82 ? -8.296 -7.935 -0.711 1.00 96.06 82 LEU A N 1
ATOM 682 C CA . LEU A 1 82 ? -8.191 -9.388 -0.806 1.00 96.06 82 LEU A CA 1
ATOM 683 C C . LEU A 1 82 ? -7.872 -10.025 0.555 1.00 96.06 82 LEU A C 1
ATOM 685 O O . LEU A 1 82 ? -6.887 -9.668 1.202 1.00 96.06 82 LEU A O 1
ATOM 689 N N . GLY A 1 83 ? -8.704 -10.991 0.954 1.00 93.12 83 GLY A N 1
ATOM 690 C CA . GLY A 1 83 ? -8.586 -11.722 2.219 1.00 93.12 83 GLY A CA 1
ATOM 691 C C . GLY A 1 83 ? -9.346 -11.108 3.404 1.00 93.12 83 GLY A C 1
ATOM 692 O O . GLY A 1 83 ? -9.272 -11.671 4.501 1.00 93.12 83 GLY A O 1
ATOM 693 N N . CYS A 1 84 ? -10.049 -9.988 3.204 1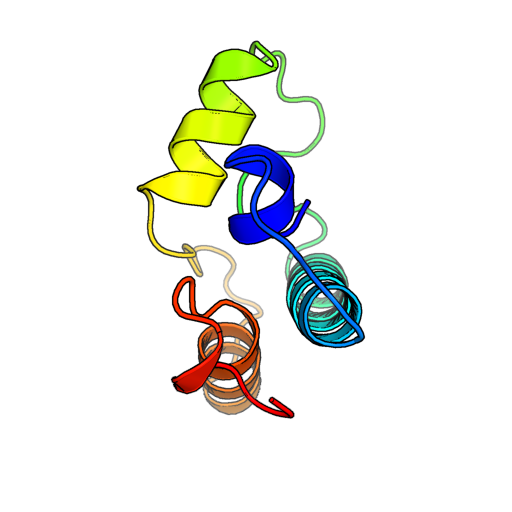.00 90.62 84 CYS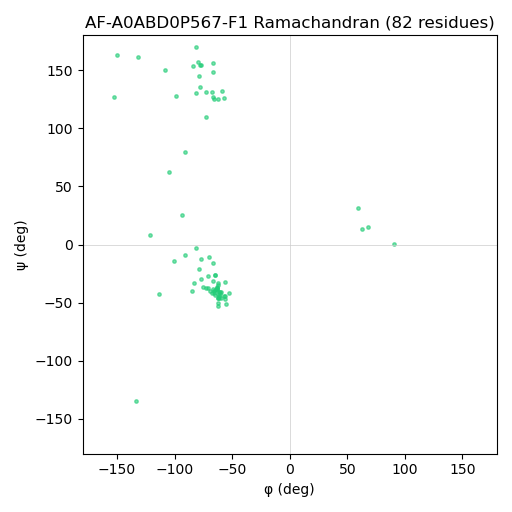 A N 1
ATOM 694 C CA . CYS A 1 84 ? -10.959 -9.366 4.173 1.00 90.62 84 CYS A CA 1
ATOM 695 C C . CYS A 1 84 ? -12.419 -9.645 3.798 1.00 90.62 84 CYS A C 1
ATOM 697 O O . CYS A 1 84 ? -13.228 -9.762 4.745 1.00 90.62 84 CYS A O 1
#

Radius of gyration: 12.43 Å; Cα contacts (8 Å, |Δi|>4): 98; chains: 1; bounding box: 31×25×30 Å

Sequence (84 aa):
MAPEILKQEPYRTSVDWWALGCSIYEMVAGRLPFRDHKEKVTKEEIIRRTLEDECKFEHKTFDAPSKDIINLFLKKNVEDRLGC

Foldseek 3Di:
DALCVLVVHDDDCLVVLLVVLQVLLCVQAVAGQQDGDVDPDDPVSSSCCLNPNDGDDPDPSDDPVNVVSSNQSSDNDSVSHPPD

Nearest PDB structures (foldseek):
  8uaq-assembly1_A  TM=9.699E-01  e=4.814E-07  Homo sapiens
  3c50-assembly1_A  TM=9.678E-01  e=8.815E-07  Bos taurus
  4wbo-assembly4_D  TM=9.528E-01  e=8.815E-07  Bos taurus
  4wnk-as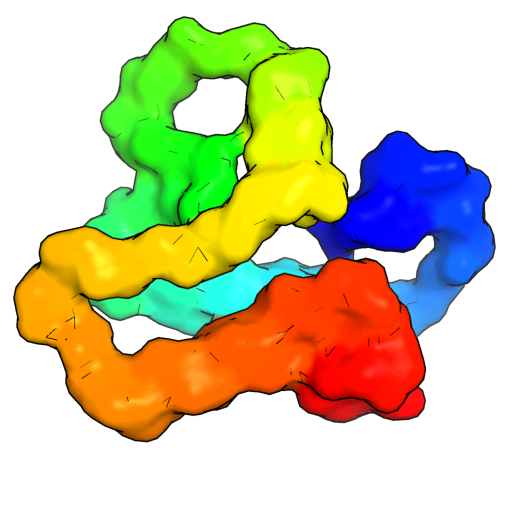sembly1_A  TM=9.826E-01  e=2.056E-06  Bos taurus
  4tnb-assembly1_A  TM=9.772E-01  e=4.514E-06  Homo sapiens

Organism: Cirrhinus mrigala (NCBI:txid683832)